Protein 9VF8 (pdb70)

Organism: Meiothermus ruber (strain ATCC 35948 / DSM 1279 / VKM B-1258 / 21) (NCBI:txid504728)

Sequence (105 aa):
AGVVITDAQLPDYPIVYCNPGFVQLTGYPSEEVLGRNCRFLQGPATNPETVARLRRAIHEGRPAHVLLLNYRKDGQPFWNDLRIAPVRDVEGRLTHFVGIQSDVS

Foldseek 3Di:
DKKWKFWLPDPPGATQDIDVVNCVVQVPDPVVRGGHHPCQFDDDQWDVVQVVVVVVCSVVQHKDWGWTWGAHPVRDIFTWGKIKHFDADDVGHTTIIMIDTDTDD

Structure (mmCIF, N/CA/C/O backbone):
data_9VF8
#
_entry.id   9VF8
#
_cell.length_a   78.5930
_cell.length_b   78.5930
_cell.length_c   73.3810
_cell.angle_alpha   90.0000
_cell.angle_beta   90.0000
_cell.angle_gamma   90.0000
#
_symmetry.space_group_name_H-M   'P 43 21 2'
#
loop_
_entity.id
_entity.type
_entity.pdbx_description
1 polymer 'histidine kinase'
2 non-polymer 'FLAVIN MONONUCLEOTIDE'
#
loop_
_atom_site.group_PDB
_atom_site.id
_atom_site.type_symbol
_atom_site.label_atom_id
_atom_site.label_alt_id
_atom_site.label_comp_id
_atom_site.label_asym_id
_atom_site.label_entity_id
_atom_site.label_seq_id
_atom_site.pdbx_PDB_ins_code
_atom_site.Cartn_x
_atom_site.Cartn_y
_atom_site.Cartn_z
_atom_site.occupancy
_atom_site.B_iso_or_equiv
_atom_site.auth_seq_id
_atom_site.auth_comp_id
_atom_site.auth_asym_id
_atom_site.auth_atom_id
_atom_site.pdbx_PDB_model_num
ATOM 1 N N . ALA A 1 2 ? 11.004 -7.363 -19.351 1.000 90.928 15 ALA A N 1
ATOM 2 C CA . ALA A 1 2 ? 11.982 -7.418 -18.239 1.000 79.837 15 ALA A CA 1
ATOM 3 C C . ALA A 1 2 ? 13.366 -7.741 -18.790 1.000 68.816 15 ALA A C 1
ATOM 4 O O . ALA A 1 2 ? 13.493 -8.288 -19.882 1.000 78.963 15 ALA A O 1
ATOM 6 N N . GLY A 1 3 ? 14.400 -7.391 -18.022 1.000 62.723 16 GLY A N 1
ATOM 7 C CA . GLY A 1 3 ? 15.764 -7.724 -18.393 1.000 63.754 16 GLY A CA 1
ATOM 8 C C . GLY A 1 3 ? 16.086 -9.160 -17.990 1.000 62.304 16 GLY A C 1
ATOM 9 O O . GLY A 1 3 ? 15.709 -9.593 -16.905 1.000 70.489 16 GLY A O 1
ATOM 10 N N . VAL A 1 4 ? 16.777 -9.892 -18.872 1.000 52.667 17 VAL A N 1
ATOM 11 C CA . VAL A 1 4 ? 17.169 -11.264 -18.591 1.000 53.006 17 VAL A CA 1
ATOM 12 C C . VAL A 1 4 ? 18.651 -11.439 -18.904 1.000 59.752 17 VAL A C 1
ATOM 13 O O . VAL A 1 4 ? 19.077 -11.223 -20.036 1.000 75.229 17 VAL A O 1
ATOM 17 N N . VAL A 1 5 ? 19.426 -11.841 -17.890 1.000 60.384 18 VAL A N 1
ATOM 18 C CA . VAL A 1 5 ? 20.856 -12.048 -18.053 1.000 64.387 18 VAL A CA 1
ATOM 19 C C . VAL A 1 5 ? 21.215 -13.452 -17.570 1.000 65.603 18 VAL A C 1
ATOM 20 O O . VAL A 1 5 ? 20.532 -14.010 -16.712 1.000 61.151 18 VAL A O 1
ATOM 24 N N . ILE A 1 6 ? 22.294 -14.007 -18.141 1.000 60.677 19 ILE A N 1
ATOM 25 C CA . ILE A 1 6 ? 22.805 -15.315 -17.761 1.000 55.666 19 ILE A CA 1
ATOM 26 C C . ILE A 1 6 ? 24.307 -15.215 -17.517 1.000 57.197 19 ILE A C 1
ATOM 27 O O . ILE A 1 6 ? 25.064 -14.996 -18.458 1.000 77.482 19 ILE A O 1
ATOM 32 N N . THR A 1 7 ? 24.734 -15.389 -16.260 1.000 53.341 20 THR A N 1
ATOM 33 C CA . THR A 1 7 ? 26.142 -15.262 -15.917 1.000 57.209 20 THR A CA 1
ATOM 34 C C . THR A 1 7 ? 26.758 -16.651 -15.757 1.000 56.102 20 THR A C 1
ATOM 35 O O . THR A 1 7 ? 26.127 -17.557 -15.220 1.000 48.263 20 THR A O 1
ATOM 39 N N . ASP A 1 8 ? 28.000 -16.797 -16.239 1.000 63.069 21 ASP A N 1
ATOM 40 C CA . ASP A 1 8 ? 28.734 -18.047 -16.136 1.000 65.611 21 ASP A CA 1
ATOM 41 C C . ASP A 1 8 ? 29.211 -18.187 -14.693 1.000 68.996 21 ASP A C 1
ATOM 42 O O . ASP A 1 8 ? 29.947 -17.338 -14.197 1.000 92.796 21 ASP A O 1
ATOM 47 N N . ALA A 1 9 ? 28.786 -19.268 -14.033 1.000 71.204 22 ALA A N 1
ATOM 48 C CA . ALA A 1 9 ? 29.037 -19.449 -12.613 1.000 78.167 22 ALA A CA 1
ATOM 49 C C . ALA A 1 9 ? 30.292 -20.280 -12.362 1.000 71.599 22 ALA A C 1
ATOM 50 O O . ALA A 1 9 ? 30.498 -20.753 -11.247 1.000 66.271 22 ALA A O 1
ATOM 52 N N . GLN A 1 10 ? 31.127 -20.458 -13.389 1.000 77.823 23 GLN A N 1
ATOM 53 C CA . GLN A 1 10 ? 32.325 -21.266 -13.231 1.000 90.809 23 GLN A CA 1
ATOM 54 C C . GLN A 1 10 ? 33.530 -20.333 -13.144 1.000 82.471 23 GLN A C 1
ATOM 55 O O . GLN A 1 10 ? 34.276 -20.366 -12.170 1.000 101.980 23 GLN A O 1
ATOM 61 N N . LEU A 1 11 ? 33.711 -19.498 -14.171 1.000 89.806 24 LEU A N 1
ATOM 62 C CA . LEU A 1 11 ? 34.763 -18.499 -14.156 1.000 91.748 24 LEU A CA 1
ATOM 63 C C . LEU A 1 11 ? 34.526 -17.619 -12.930 1.000 116.467 24 LEU A C 1
ATOM 64 O O . LEU A 1 11 ? 33.380 -17.451 -12.516 1.000 123.760 24 LEU A O 1
ATOM 69 N N . PRO A 1 12 ? 35.571 -17.034 -12.300 1.000 119.790 25 PRO A N 1
ATOM 70 C CA . PRO A 1 12 ? 35.359 -16.152 -11.160 1.000 92.145 25 PRO A CA 1
ATOM 71 C C . PRO A 1 12 ? 34.719 -14.827 -11.561 1.000 94.512 25 PRO A C 1
ATOM 72 O O . PRO A 1 12 ? 34.789 -14.432 -12.722 1.000 149.297 25 PRO A O 1
ATOM 76 N N . ASP A 1 13 ? 34.094 -14.149 -10.595 1.000 76.562 26 ASP A N 1
ATOM 77 C CA . ASP A 1 13 ? 33.519 -12.834 -10.833 1.000 96.001 26 ASP A CA 1
ATOM 78 C C . ASP A 1 13 ? 32.110 -12.958 -11.416 1.000 102.856 26 ASP A C 1
ATOM 79 O O . ASP A 1 13 ? 31.313 -12.029 -11.305 1.000 142.520 26 ASP A O 1
ATOM 84 N N . TYR A 1 14 ? 31.808 -14.103 -12.037 1.000 72.486 27 TYR A N 1
ATOM 85 C CA . TYR A 1 14 ? 30.483 -14.351 -12.582 1.000 71.838 27 TYR A CA 1
ATOM 86 C C . TYR A 1 14 ? 30.188 -13.348 -13.692 1.000 70.185 27 TYR A C 1
ATOM 87 O O . TYR A 1 14 ? 29.372 -12.440 -13.525 1.000 67.174 27 TYR A O 1
ATOM 96 N N . PRO A 1 15 ? 30.845 -13.491 -14.864 1.000 56.782 28 PRO A N 1
ATOM 97 C CA . PRO A 1 15 ? 30.603 -12.606 -15.995 1.000 57.484 28 PRO A CA 1
ATOM 98 C C . PRO A 1 15 ? 29.262 -12.849 -16.678 1.000 60.613 28 PRO A C 1
ATOM 99 O O . PRO A 1 15 ? 28.712 -13.944 -16.604 1.000 76.939 28 PRO A O 1
ATOM 103 N N . ILE A 1 16 ? 28.743 -11.812 -17.340 1.000 55.847 29 ILE A N 1
ATOM 104 C CA . ILE A 1 16 ? 27.542 -11.950 -18.147 1.000 61.265 29 ILE A CA 1
ATOM 105 C C . ILE A 1 16 ? 27.952 -12.590 -19.473 1.000 66.652 29 ILE A C 1
ATOM 106 O O . ILE A 1 16 ? 28.928 -12.174 -20.096 1.000 76.114 29 ILE A O 1
ATOM 111 N N . VAL A 1 17 ? 27.206 -13.618 -19.891 1.000 59.369 30 VAL A N 1
ATOM 112 C CA . VAL A 1 17 ? 27.468 -14.285 -21.154 1.000 60.079 30 VAL A CA 1
ATOM 113 C C . VAL A 1 17 ? 26.244 -14.142 -22.060 1.000 77.058 30 VAL A C 1
ATOM 114 O O . VAL A 1 17 ? 26.238 -14.668 -23.169 1.000 107.062 30 VAL A O 1
ATOM 118 N N . TYR A 1 18 ? 25.211 -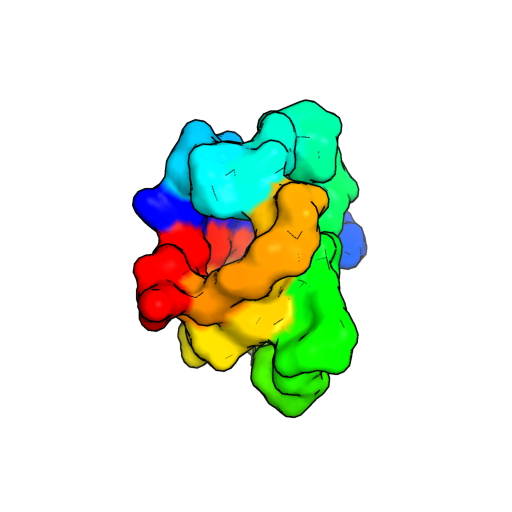13.426 -21.586 1.000 82.363 31 TYR A N 1
ATOM 119 C CA . TYR A 1 18 ? 24.015 -13.183 -22.383 1.000 77.514 31 TYR A CA 1
ATOM 120 C C . TYR A 1 18 ? 23.100 -12.153 -21.721 1.000 86.976 31 TYR A C 1
ATOM 121 O O . TYR A 1 18 ? 22.915 -12.163 -20.505 1.000 99.782 31 TYR A O 1
ATOM 130 N N . CYS A 1 19 ? 22.525 -11.270 -22.549 1.000 80.276 32 CYS A N 1
ATOM 131 C CA . CYS A 1 19 ? 21.528 -10.307 -22.103 1.000 78.579 32 CYS A CA 1
ATOM 132 C C . CYS A 1 19 ? 20.545 -10.056 -23.246 1.000 74.680 32 CYS A C 1
ATOM 133 O O . CYS A 1 19 ? 20.956 -9.800 -24.376 1.000 76.241 32 CYS A O 1
ATOM 136 N N . ASN A 1 20 ? 19.244 -10.130 -22.945 1.000 62.839 33 ASN A N 1
ATOM 137 C CA . ASN A 1 20 ? 18.222 -9.963 -23.965 1.000 62.864 33 ASN A CA 1
ATOM 138 C C . ASN A 1 20 ? 18.078 -8.483 -24.307 1.000 65.123 33 ASN A C 1
ATOM 139 O O . ASN A 1 20 ? 18.685 -7.631 -23.666 1.000 100.258 33 ASN A O 1
ATOM 144 N N . PRO A 1 21 ? 17.275 -8.138 -25.337 1.000 67.742 34 PRO A N 1
ATOM 145 C CA . PRO A 1 21 ? 17.005 -6.747 -25.683 1.000 74.266 34 PRO A CA 1
ATOM 146 C C . PRO A 1 21 ? 16.301 -5.956 -24.584 1.000 95.735 34 PRO A C 1
ATOM 147 O O . PRO A 1 21 ? 16.459 -4.740 -24.500 1.000 94.894 34 PRO A O 1
ATOM 151 N N . GLY A 1 22 ? 15.519 -6.655 -23.752 1.000 109.291 35 GLY A N 1
ATOM 152 C CA . GLY A 1 22 ? 14.806 -6.025 -22.652 1.000 101.224 35 GLY A CA 1
ATOM 153 C C . GLY A 1 22 ? 15.767 -5.388 -21.648 1.000 81.821 35 GLY A C 1
ATOM 154 O O . GLY A 1 22 ? 15.470 -4.338 -21.081 1.000 66.461 35 GLY A O 1
ATOM 155 N N . PHE A 1 23 ? 16.919 -6.039 -21.444 1.000 62.606 36 PHE A N 1
ATOM 156 C CA . PHE A 1 23 ? 17.929 -5.582 -20.502 1.000 60.515 36 PHE A CA 1
ATOM 157 C C . PHE A 1 23 ? 18.692 -4.392 -21.078 1.000 65.169 36 PHE A C 1
ATOM 158 O O . PHE A 1 23 ? 19.277 -3.610 -20.331 1.000 74.127 36 PHE A O 1
ATOM 166 N N . VAL A 1 24 ? 18.691 -4.267 -22.410 1.000 71.488 37 VAL A N 1
ATOM 167 C CA . VAL A 1 24 ? 19.398 -3.186 -23.078 1.000 71.750 37 VAL A CA 1
ATOM 168 C C . VAL A 1 24 ? 18.519 -1.937 -23.062 1.000 77.753 37 VAL A C 1
ATOM 169 O O . VAL A 1 24 ? 19.024 -0.818 -23.036 1.000 75.393 37 VAL A O 1
ATOM 173 N N . GLN A 1 25 ? 17.199 -2.143 -23.078 1.000 94.797 38 GLN A N 1
ATOM 174 C CA . GLN A 1 25 ? 16.249 -1.045 -23.031 1.000 99.469 38 GLN A CA 1
ATOM 175 C C . GLN A 1 25 ? 16.149 -0.524 -21.601 1.000 93.025 38 GLN A C 1
ATOM 176 O O . GLN A 1 25 ? 16.042 0.679 -21.378 1.000 90.465 38 GLN A O 1
ATOM 182 N N . LEU A 1 26 ? 16.183 -1.451 -20.639 1.000 86.803 39 LEU A N 1
ATOM 183 C CA . LEU A 1 26 ? 16.082 -1.109 -19.231 1.000 79.567 39 LEU A CA 1
ATOM 184 C C . LEU A 1 26 ? 17.261 -0.227 -18.825 1.000 82.036 39 LEU A C 1
ATOM 185 O O . LEU A 1 26 ? 17.087 0.956 -18.540 1.000 90.080 39 LEU A O 1
ATOM 190 N N . THR A 1 27 ? 18.461 -0.817 -18.821 1.000 73.073 40 THR A N 1
ATOM 191 C CA . THR A 1 27 ? 19.649 -0.167 -18.288 1.000 68.940 40 THR A CA 1
ATOM 192 C C . THR A 1 27 ? 20.134 0.934 -19.225 1.000 66.119 40 THR A C 1
ATOM 193 O O . THR A 1 27 ? 20.587 1.977 -18.764 1.000 70.647 40 THR A O 1
ATOM 197 N N . GLY A 1 28 ? 20.047 0.698 -20.537 1.000 77.256 41 GLY A N 1
ATOM 198 C CA . GLY A 1 28 ? 20.474 1.690 -21.511 1.000 90.657 41 GLY A CA 1
ATOM 199 C C . GLY A 1 28 ? 21.875 1.396 -22.043 1.000 88.893 41 GLY A C 1
ATOM 200 O O . GLY A 1 28 ? 22.431 2.193 -22.796 1.000 70.766 41 GLY A O 1
ATOM 201 N N . TYR A 1 29 ? 22.428 0.247 -21.633 1.000 95.217 42 TYR A N 1
ATOM 202 C CA . TYR A 1 29 ? 23.731 -0.209 -22.091 1.000 87.847 42 TYR A CA 1
ATOM 203 C C . TYR A 1 29 ? 23.542 -1.170 -23.262 1.000 78.944 42 TYR A C 1
ATOM 204 O O . TYR A 1 29 ? 22.686 -2.050 -23.222 1.000 77.548 42 TYR A O 1
ATOM 213 N N . PRO A 1 30 ? 24.333 -1.030 -24.348 1.000 68.233 43 PRO A N 1
ATOM 214 C CA . PRO A 1 30 ? 24.294 -1.983 -25.450 1.000 72.835 43 PRO A CA 1
ATOM 215 C C . PRO A 1 30 ? 24.928 -3.321 -25.075 1.000 85.854 43 PRO A C 1
ATOM 216 O O . PRO A 1 30 ? 25.732 -3.391 -24.150 1.000 123.654 43 PRO A O 1
ATOM 220 N N . SER A 1 31 ? 24.557 -4.378 -25.805 1.000 90.673 44 SER A N 1
ATOM 221 C CA . SER A 1 31 ? 24.978 -5.738 -25.504 1.000 101.196 44 SER A CA 1
ATOM 222 C C . SER A 1 31 ? 26.498 -5.887 -25.517 1.000 103.566 44 SER A C 1
ATOM 223 O O . SER A 1 31 ? 27.037 -6.809 -24.908 1.000 122.353 44 SER A O 1
ATOM 226 N N . GLU A 1 32 ? 27.176 -4.978 -26.222 1.000 82.729 45 GLU A N 1
ATOM 227 C CA . GLU A 1 32 ? 28.616 -5.046 -26.405 1.000 81.775 45 GLU A CA 1
ATOM 228 C C . GLU A 1 32 ? 29.362 -4.443 -25.216 1.000 71.014 45 GLU A C 1
ATOM 229 O O . GLU A 1 32 ? 30.565 -4.646 -25.074 1.000 71.020 45 GLU A O 1
ATOM 235 N N . GLU A 1 33 ? 28.644 -3.697 -24.370 1.000 67.834 46 GLU A N 1
ATOM 236 C CA . GLU A 1 33 ? 29.236 -3.084 -23.191 1.000 71.424 46 GLU A CA 1
ATOM 237 C C . GLU A 1 33 ? 28.775 -3.801 -21.926 1.000 71.563 46 GLU A C 1
ATOM 238 O O . GLU A 1 33 ? 29.000 -3.311 -20.820 1.000 92.303 46 GLU A O 1
ATOM 244 N N . VAL A 1 34 ? 28.129 -4.958 -22.096 1.000 59.619 47 VAL A N 1
ATOM 245 C CA . VAL A 1 34 ? 27.617 -5.712 -20.966 1.000 60.916 47 VAL A CA 1
ATOM 246 C C . VAL A 1 34 ? 28.367 -7.040 -20.887 1.000 62.818 47 VAL A C 1
ATOM 247 O O . VAL A 1 34 ? 28.914 -7.378 -19.839 1.000 70.497 47 VAL A O 1
ATOM 251 N N . LEU A 1 35 ? 28.398 -7.769 -22.011 1.000 58.946 48 LEU A N 1
ATOM 252 C CA . LEU A 1 35 ? 29.008 -9.090 -22.090 1.000 52.022 48 LEU A CA 1
ATOM 253 C C . LEU A 1 35 ? 30.437 -9.075 -21.549 1.000 57.083 48 LEU A C 1
ATOM 254 O O . LEU A 1 35 ? 31.267 -8.284 -21.990 1.000 58.287 48 LEU A O 1
ATOM 259 N N . GLY A 1 36 ? 30.706 -9.968 -20.589 1.000 64.146 49 GLY A N 1
ATOM 260 C CA . GLY A 1 36 ? 32.030 -10.112 -20.006 1.000 65.974 49 GLY A CA 1
ATOM 261 C C . GLY A 1 36 ? 32.189 -9.359 -18.684 1.000 74.507 49 GLY A C 1
ATOM 262 O O . GLY A 1 36 ? 33.203 -9.522 -18.010 1.000 112.620 49 GLY A O 1
ATOM 263 N N . ARG A 1 37 ? 31.196 -8.540 -18.310 1.000 64.368 50 ARG A N 1
ATOM 264 C CA . ARG A 1 37 ? 31.270 -7.744 -17.092 1.000 66.718 50 ARG A CA 1
ATOM 265 C C . ARG A 1 37 ? 30.320 -8.296 -16.033 1.000 67.342 50 ARG A C 1
ATOM 266 O O . ARG A 1 37 ? 29.41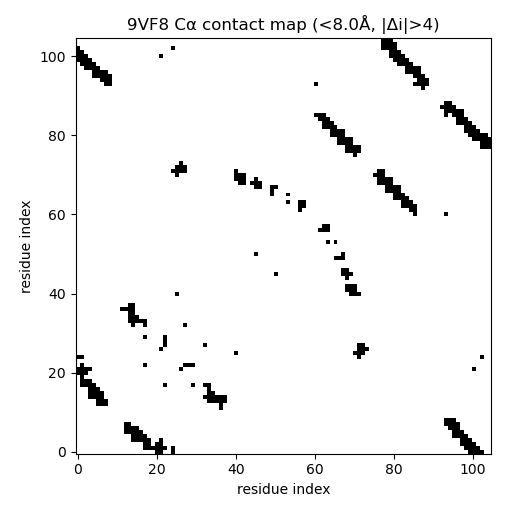9 -9.064 -16.358 1.000 127.828 50 ARG A O 1
ATOM 274 N N . ASN A 1 38 ? 30.517 -7.907 -14.765 1.000 50.746 51 ASN A N 1
ATOM 275 C CA . ASN A 1 38 ? 29.623 -8.364 -13.710 1.000 63.345 51 ASN A CA 1
ATOM 276 C C . ASN A 1 38 ? 28.510 -7.338 -13.511 1.000 67.156 51 ASN A C 1
ATOM 277 O O . ASN A 1 38 ? 28.754 -6.138 -13.581 1.000 99.140 51 ASN A O 1
ATOM 282 N N . CYS A 1 39 ? 27.293 -7.832 -13.250 1.000 73.668 52 CYS A N 1
ATOM 283 C CA . CYS A 1 39 ? 26.105 -6.995 -13.166 1.000 84.037 52 CYS A CA 1
ATOM 284 C C . CYS A 1 39 ? 26.130 -6.069 -11.953 1.000 82.704 52 CYS A C 1
ATOM 285 O O . CYS A 1 39 ? 25.079 -5.578 -11.544 1.000 113.063 52 CYS A O 1
ATOM 288 N N . ARG A 1 40 ? 27.315 -5.832 -11.379 1.000 63.133 53 ARG A N 1
ATOM 289 C CA . ARG A 1 40 ? 27.422 -4.939 -10.238 1.000 58.600 53 ARG A CA 1
ATOM 290 C C . ARG A 1 40 ? 27.739 -3.531 -10.729 1.000 62.537 53 ARG A C 1
ATOM 291 O O . ARG A 1 40 ? 27.909 -2.622 -9.922 1.000 85.676 53 ARG A O 1
ATOM 299 N N . PHE A 1 41 ? 27.820 -3.357 -12.054 1.000 64.740 54 PHE A N 1
ATOM 300 C CA . PHE A 1 41 ? 28.147 -2.059 -12.623 1.000 66.933 54 PHE A CA 1
ATOM 301 C C . PHE A 1 41 ? 26.897 -1.180 -12.592 1.000 65.419 54 PHE A C 1
ATOM 302 O O . PHE A 1 41 ? 26.965 0.017 -12.856 1.000 91.315 54 PHE A O 1
ATOM 310 N N . LEU A 1 42 ? 25.753 -1.781 -12.260 1.000 70.119 55 LEU A N 1
ATOM 311 C CA . LEU A 1 42 ? 24.493 -1.058 -12.224 1.000 79.797 55 LEU A CA 1
ATOM 312 C C . LEU A 1 42 ? 24.302 -0.391 -10.862 1.000 84.783 55 LEU A C 1
ATOM 313 O O . LEU A 1 42 ? 23.328 0.328 -10.660 1.000 103.064 55 LEU A O 1
ATOM 318 N N . GLN A 1 43 ? 25.236 -0.631 -9.932 1.000 80.013 56 GLN A N 1
ATOM 319 C CA . GLN A 1 43 ? 25.144 -0.092 -8.581 1.000 78.020 56 GLN A CA 1
ATOM 320 C C . GLN A 1 43 ? 25.746 1.310 -8.555 1.000 69.660 56 GLN A C 1
ATOM 321 O O . G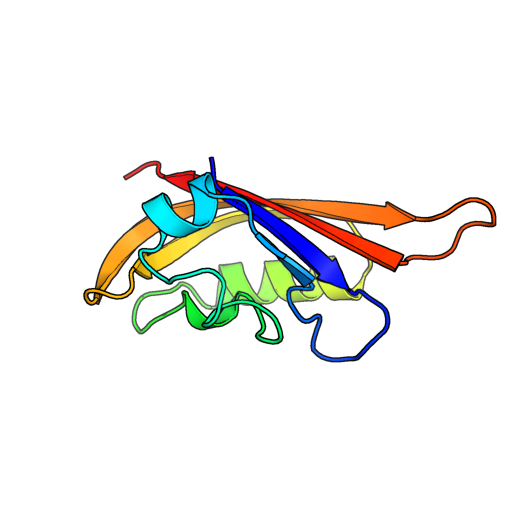LN A 1 43 ? 26.437 1.697 -9.493 1.000 64.632 56 GLN A O 1
ATOM 327 N N . GLY A 1 44 ? 25.482 2.068 -7.479 1.000 72.679 57 GLY A N 1
ATOM 328 C CA . GLY A 1 44 ? 25.945 3.446 -7.391 1.000 82.015 57 GLY A CA 1
ATOM 329 C C . GLY A 1 44 ? 26.093 3.950 -5.954 1.000 91.433 57 GLY A C 1
ATOM 330 O O . GLY A 1 44 ? 26.223 3.163 -5.020 1.000 127.757 57 GLY A O 1
ATOM 331 N N . PRO A 1 45 ? 26.087 5.291 -5.750 1.000 74.190 58 PRO A N 1
ATOM 332 C CA . PRO A 1 45 ? 26.280 5.903 -4.438 1.000 64.260 58 PRO A CA 1
ATOM 333 C C . PRO A 1 45 ? 25.173 5.701 -3.405 1.000 66.149 58 PRO A C 1
ATOM 334 O O . PRO A 1 45 ? 25.429 5.834 -2.212 1.000 84.653 58 PRO A O 1
ATOM 338 N N . ALA A 1 46 ? 23.948 5.395 -3.845 1.000 63.404 59 ALA A N 1
ATOM 339 C CA . ALA A 1 46 ? 22.838 5.260 -2.912 1.000 61.420 59 ALA A CA 1
ATOM 340 C C . ALA A 1 46 ? 22.329 3.819 -2.860 1.000 68.784 59 ALA A C 1
ATOM 341 O O . ALA A 1 46 ? 21.275 3.558 -2.279 1.000 67.746 59 ALA A O 1
ATOM 343 N N . THR A 1 47 ? 23.083 2.893 -3.469 1.000 69.422 60 THR A N 1
ATOM 344 C CA . THR A 1 47 ? 22.742 1.478 -3.448 1.000 67.903 60 THR A CA 1
ATOM 345 C C . THR A 1 47 ? 22.978 0.954 -2.034 1.000 76.730 60 THR A C 1
ATOM 346 O O . THR A 1 47 ? 24.070 1.108 -1.495 1.000 74.239 60 THR A O 1
ATOM 350 N N . ASN A 1 48 ? 21.958 0.329 -1.441 1.000 84.090 61 ASN A N 1
ATOM 351 C CA . ASN A 1 48 ? 22.065 -0.153 -0.073 1.000 82.637 61 ASN A CA 1
ATOM 352 C C . ASN A 1 48 ? 23.050 -1.321 -0.010 1.000 78.087 61 ASN A C 1
ATOM 353 O O . ASN A 1 48 ? 22.809 -2.368 -0.602 1.000 88.943 61 ASN A O 1
ATOM 358 N N . PRO A 1 49 ? 24.186 -1.172 0.715 1.000 85.859 62 PRO A N 1
ATOM 359 C CA . PRO A 1 49 ? 25.208 -2.212 0.812 1.000 83.585 62 PRO A CA 1
ATOM 360 C C . PRO A 1 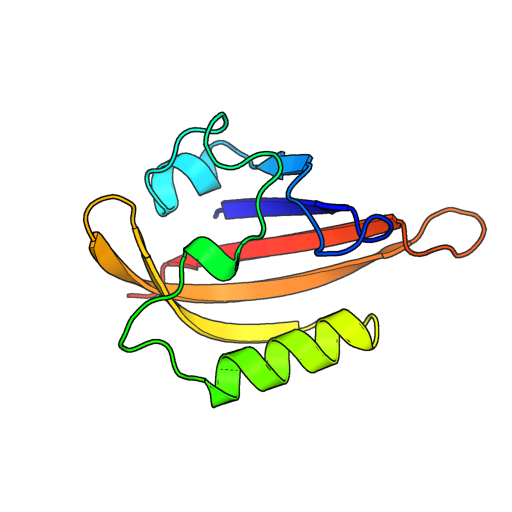49 ? 24.795 -3.484 1.548 1.000 86.700 62 PRO A C 1
ATOM 361 O O . PRO A 1 49 ? 25.420 -4.527 1.374 1.000 114.316 62 PRO A O 1
ATOM 365 N N . GLU A 1 50 ? 23.752 -3.392 2.379 1.000 88.966 63 GLU A N 1
ATOM 366 C CA . GLU A 1 50 ? 23.270 -4.540 3.129 1.000 95.970 63 GLU A CA 1
ATOM 367 C C . GLU A 1 50 ? 22.475 -5.462 2.207 1.000 81.968 63 GLU A C 1
ATOM 368 O O . GLU A 1 50 ? 22.453 -6.673 2.412 1.000 82.632 63 GLU A O 1
ATOM 374 N N . THR A 1 51 ? 21.821 -4.869 1.201 1.000 73.644 64 THR A N 1
ATOM 375 C CA . THR A 1 51 ? 21.053 -5.614 0.216 1.000 72.125 64 THR A CA 1
ATOM 376 C C . THR A 1 51 ? 22.013 -6.319 -0.737 1.000 81.763 64 THR A C 1
ATOM 377 O O . THR A 1 51 ? 21.716 -7.404 -1.231 1.000 106.821 64 THR A O 1
ATOM 381 N N . VAL A 1 52 ? 23.160 -5.676 -0.992 1.000 77.863 65 VAL A N 1
ATOM 382 C CA . V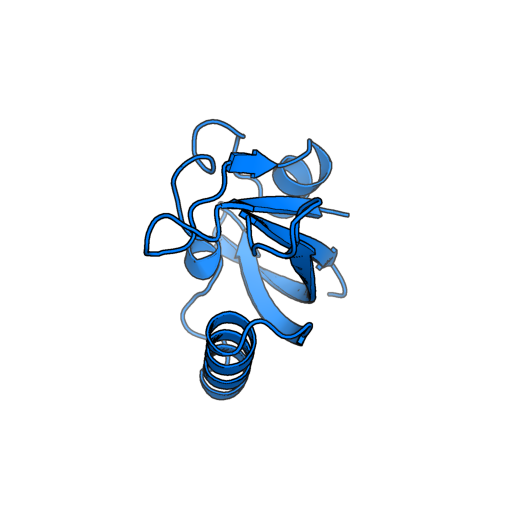AL A 1 52 ? 24.156 -6.196 -1.914 1.000 71.357 65 VAL A CA 1
ATOM 383 C C . VAL A 1 52 ? 24.914 -7.332 -1.235 1.000 84.696 65 VAL A C 1
ATOM 384 O O . VAL A 1 52 ? 25.249 -8.324 -1.876 1.000 160.745 65 VAL A O 1
ATOM 388 N N . ALA A 1 53 ? 25.178 -7.178 0.065 1.000 80.692 66 ALA A N 1
ATOM 389 C CA . ALA A 1 53 ? 25.902 -8.190 0.815 1.000 93.443 66 ALA A CA 1
ATOM 390 C C . ALA A 1 53 ? 25.073 -9.471 0.903 1.000 97.345 66 ALA A C 1
ATOM 391 O O . ALA A 1 53 ? 25.616 -10.571 0.820 1.000 102.009 66 ALA A O 1
ATOM 393 N N . ARG A 1 54 ? 23.755 -9.317 1.072 1.000 89.756 67 ARG A N 1
ATOM 394 C CA . ARG A 1 54 ? 22.862 -10.460 1.182 1.000 88.357 67 ARG A CA 1
ATOM 395 C C . ARG A 1 54 ? 22.804 -11.173 -0.167 1.000 76.747 67 ARG A C 1
ATOM 396 O O . ARG A 1 54 ? 22.628 -12.387 -0.228 1.000 75.965 67 ARG A O 1
ATOM 404 N N . LEU A 1 55 ? 22.960 -10.397 -1.244 1.000 82.901 68 LEU A N 1
ATOM 405 C CA . LEU A 1 55 ? 22.867 -10.920 -2.596 1.000 82.678 68 LEU A CA 1
ATOM 406 C C . LEU A 1 55 ? 24.140 -11.694 -2.942 1.000 83.161 68 LEU A C 1
ATOM 407 O O . LEU A 1 55 ? 24.081 -12.676 -3.676 1.000 134.850 68 LEU A O 1
ATOM 412 N N . ARG A 1 56 ? 25.285 -11.250 -2.405 1.000 82.142 69 ARG A N 1
ATOM 413 C CA . ARG A 1 56 ? 26.574 -11.872 -2.688 1.000 95.565 69 ARG A CA 1
ATOM 414 C C . ARG A 1 56 ? 26.778 -13.139 -1.863 1.000 100.452 69 ARG A C 1
ATOM 415 O O . ARG A 1 56 ? 27.598 -13.987 -2.212 1.000 106.833 69 ARG A O 1
ATOM 423 N N . ARG A 1 57 ? 26.036 -13.255 -0.762 1.000 99.156 70 ARG A N 1
ATOM 424 C CA . ARG A 1 57 ? 26.103 -14.448 0.060 1.000 87.073 70 ARG A CA 1
ATOM 425 C C . ARG A 1 57 ? 25.320 -15.565 -0.624 1.000 67.518 70 ARG A C 1
ATOM 426 O O . ARG A 1 57 ? 25.767 -16.705 -0.669 1.000 63.431 70 ARG A O 1
ATOM 434 N N . ALA A 1 58 ? 24.145 -15.222 -1.161 1.000 64.411 71 ALA A N 1
ATOM 435 C CA . ALA A 1 58 ? 23.300 -16.187 -1.843 1.000 72.478 71 ALA A CA 1
ATOM 436 C C . ALA A 1 58 ? 24.005 -16.728 -3.088 1.000 93.503 71 ALA A C 1
ATOM 437 O O . ALA A 1 58 ? 23.973 -17.930 -3.339 1.000 121.628 71 ALA A O 1
ATOM 439 N N . ILE A 1 59 ? 24.638 -15.837 -3.864 1.000 113.756 72 ILE A N 1
ATOM 440 C CA . ILE A 1 59 ? 25.332 -16.219 -5.087 1.000 100.746 72 ILE A CA 1
ATOM 441 C C . ILE A 1 59 ? 26.516 -17.122 -4.748 1.000 93.412 72 ILE A C 1
ATOM 442 O O . ILE A 1 59 ? 26.870 -18.007 -5.524 1.000 82.011 72 ILE A O 1
ATOM 447 N N . HIS A 1 60 ? 27.125 -16.884 -3.583 1.000 94.224 73 HIS A N 1
ATOM 448 C CA . HIS A 1 60 ? 28.292 -17.638 -3.157 1.000 111.506 73 HIS A CA 1
ATOM 449 C C . HIS A 1 60 ? 27.883 -18.981 -2.552 1.000 96.919 73 HIS A C 1
ATOM 450 O O . HIS A 1 60 ? 28.707 -19.885 -2.431 1.000 73.704 73 HIS A O 1
ATOM 457 N N . GLU A 1 61 ? 26.612 -19.111 -2.163 1.000 105.501 74 GLU A N 1
ATOM 458 C CA . GLU A 1 61 ? 26.124 -20.350 -1.579 1.000 105.773 74 GLU A CA 1
ATOM 459 C C . GLU A 1 61 ? 25.348 -21.140 -2.629 1.000 101.850 74 GLU A C 1
ATOM 460 O O . GLU A 1 61 ? 24.870 -22.237 -2.352 1.000 81.688 74 GLU A O 1
ATOM 466 N N . GLY A 1 62 ? 25.226 -20.569 -3.831 1.000 109.017 75 GLY A N 1
ATOM 467 C CA . GLY A 1 62 ? 24.518 -21.217 -4.923 1.000 99.462 75 GLY A CA 1
ATOM 468 C C . GLY A 1 62 ? 23.046 -21.445 -4.590 1.000 80.490 75 GLY A C 1
ATOM 469 O O . GLY A 1 62 ? 22.535 -22.552 -4.745 1.000 55.803 75 GLY A O 1
ATOM 470 N N . ARG A 1 63 ? 22.375 -20.382 -4.134 1.000 85.100 76 ARG A N 1
ATOM 471 C CA . ARG A 1 63 ? 20.962 -20.441 -3.805 1.000 87.968 76 ARG A CA 1
ATOM 472 C C . ARG A 1 63 ? 20.232 -19.298 -4.500 1.000 88.773 76 ARG A C 1
ATOM 473 O O . ARG A 1 63 ? 20.827 -18.264 -4.797 1.000 105.441 76 ARG A O 1
ATOM 481 N N . PRO A 1 64 ? 18.919 -19.452 -4.780 1.000 81.089 77 PRO A N 1
ATOM 482 C CA . PRO A 1 64 ? 18.148 -18.381 -5.396 1.000 87.609 77 PRO A CA 1
ATOM 483 C C . PRO A 1 64 ? 18.055 -17.161 -4.487 1.000 91.079 77 PRO A C 1
ATOM 484 O O . PRO A 1 64 ? 18.313 -17.262 -3.289 1.000 87.557 77 PRO A O 1
ATOM 488 N N . ALA A 1 65 ? 17.694 -16.013 -5.072 1.000 95.569 78 ALA A N 1
ATOM 489 C CA . ALA A 1 65 ? 17.592 -14.769 -4.327 1.000 85.661 78 ALA A CA 1
ATOM 490 C C . ALA A 1 65 ? 16.492 -13.893 -4.920 1.000 82.729 78 ALA A C 1
ATOM 491 O O . ALA A 1 65 ? 16.090 -14.081 -6.067 1.000 97.397 78 ALA A O 1
ATOM 493 N N . HIS A 1 66 ? 16.010 -12.939 -4.115 1.000 73.096 79 HIS A N 1
ATOM 494 C CA . HIS A 1 66 ? 15.012 -11.977 -4.556 1.000 81.036 79 HIS A CA 1
ATOM 495 C C . HIS A 1 66 ? 15.150 -10.719 -3.705 1.000 79.362 79 HIS A C 1
ATOM 496 O O . HIS A 1 66 ? 14.771 -10.714 -2.537 1.000 91.410 79 HIS A O 1
ATOM 503 N N . VAL A 1 67 ? 15.698 -9.657 -4.307 1.000 74.304 80 VAL A N 1
ATOM 504 C CA . VAL A 1 67 ? 15.982 -8.428 -3.586 1.000 71.868 80 VAL A CA 1
ATOM 505 C C . VAL A 1 67 ? 15.383 -7.246 -4.339 1.000 73.185 80 VAL A C 1
ATOM 506 O O . VAL A 1 67 ? 14.894 -7.391 -5.458 1.000 70.661 80 VAL A O 1
ATOM 510 N N . LEU A 1 68 ? 15.435 -6.078 -3.689 1.000 71.703 81 LEU A N 1
ATOM 511 C CA . LEU A 1 68 ? 15.019 -4.819 -4.280 1.000 71.181 81 LEU A CA 1
ATOM 512 C C . LEU A 1 68 ? 16.083 -3.768 -3.959 1.000 79.142 81 LEU A C 1
ATOM 513 O O . LEU A 1 68 ? 16.066 -3.177 -2.881 1.000 104.698 81 LEU A O 1
ATOM 518 N N . LEU A 1 69 ? 17.012 -3.546 -4.900 1.000 68.395 82 LEU A N 1
ATOM 519 C CA . LEU A 1 69 ? 18.098 -2.598 -4.698 1.000 70.330 82 LEU A CA 1
ATOM 520 C C . LEU A 1 69 ? 18.015 -1.508 -5.764 1.000 80.640 82 LEU A C 1
ATOM 521 O O . LEU A 1 69 ? 17.420 -1.710 -6.818 1.000 79.362 82 LEU A O 1
ATOM 526 N N . LEU A 1 70 ? 18.629 -0.357 -5.464 1.000 84.282 83 LEU A N 1
ATOM 527 C CA . LEU A 1 70 ? 18.650 0.784 -6.364 1.000 61.542 83 LEU A CA 1
ATOM 528 C C . LEU A 1 70 ? 19.802 0.631 -7.353 1.000 53.183 83 LEU A C 1
ATOM 529 O O . LEU A 1 70 ? 20.940 0.420 -6.943 1.000 50.980 83 LEU A O 1
ATOM 534 N N . ASN A 1 71 ? 19.500 0.735 -8.654 1.000 54.081 84 ASN A N 1
ATOM 535 C CA . ASN A 1 71 ? 20.513 0.672 -9.700 1.000 58.788 84 ASN A CA 1
ATOM 536 C C . ASN A 1 71 ? 20.547 2.009 -10.444 1.000 62.948 84 ASN A C 1
ATOM 537 O O . ASN A 1 71 ? 19.815 2.931 -10.092 1.000 71.512 84 ASN A O 1
ATOM 542 N N . TYR A 1 72 ? 21.406 2.103 -11.470 1.000 56.264 85 TYR A N 1
ATOM 543 C CA . TYR A 1 72 ? 21.594 3.332 -12.226 1.000 50.629 85 TYR A CA 1
ATOM 544 C C . TYR A 1 72 ? 21.790 3.023 -13.708 1.000 60.910 85 TYR A C 1
ATOM 545 O O . TYR A 1 72 ? 22.701 2.279 -14.070 1.000 62.115 85 TYR A O 1
ATOM 554 N N . ARG A 1 73 ? 20.935 3.610 -14.558 1.000 72.058 86 ARG A N 1
ATOM 555 C CA . ARG A 1 73 ? 21.034 3.434 -15.999 1.000 80.296 86 ARG A CA 1
ATOM 556 C C . ARG A 1 73 ? 22.371 3.999 -16.469 1.000 79.821 86 ARG A C 1
ATOM 557 O O . ARG A 1 73 ? 23.189 4.427 -15.659 1.000 81.032 86 ARG A O 1
ATOM 565 N N . LYS A 1 74 ? 22.585 3.999 -17.789 1.000 90.002 87 LYS A N 1
ATOM 566 C CA . LYS A 1 74 ? 23.819 4.517 -18.352 1.000 86.436 87 LYS A CA 1
ATOM 567 C C . LYS A 1 74 ? 23.821 6.037 -18.219 1.000 71.972 87 LYS A C 1
ATOM 568 O O . LYS A 1 74 ? 24.857 6.642 -17.955 1.000 52.970 87 LYS A O 1
ATOM 574 N N . ASP A 1 75 ? 22.639 6.638 -18.395 1.000 80.194 88 ASP A N 1
ATOM 575 C CA . ASP A 1 75 ? 22.479 8.084 -18.363 1.000 79.948 88 ASP A CA 1
ATOM 576 C C . ASP A 1 75 ? 22.658 8.627 -16.943 1.000 79.093 88 ASP A C 1
ATOM 577 O O . ASP A 1 75 ? 22.720 9.838 -16.758 1.000 59.419 88 ASP A O 1
ATOM 582 N N . GLY A 1 76 ? 22.738 7.739 -15.945 1.000 96.172 89 GLY A N 1
ATOM 583 C CA . GLY A 1 76 ? 22.971 8.154 -14.568 1.000 82.888 89 GLY A CA 1
ATOM 584 C C . GLY A 1 76 ? 21.674 8.337 -13.780 1.000 83.232 89 GLY A C 1
ATOM 585 O O . GLY A 1 76 ? 21.701 8.786 -12.638 1.000 81.481 89 GLY A O 1
ATOM 586 N N . GLN A 1 77 ? 20.543 7.986 -14.400 1.000 85.529 90 GLN A N 1
ATOM 587 C CA . GLN A 1 77 ? 19.241 8.065 -13.759 1.000 88.126 90 GLN A CA 1
ATOM 588 C C . GLN A 1 77 ? 19.013 6.810 -12.921 1.000 77.962 90 GLN A C 1
ATOM 589 O O . GLN A 1 77 ? 19.223 5.698 -13.401 1.000 107.051 90 GLN A O 1
ATOM 595 N N . PRO A 1 78 ? 18.581 6.944 -11.647 1.000 66.125 91 PRO A N 1
ATOM 596 C CA . PRO A 1 78 ? 18.327 5.795 -10.786 1.000 83.076 91 PRO A CA 1
ATOM 597 C C . PRO A 1 78 ? 16.973 5.128 -11.017 1.000 85.431 91 PR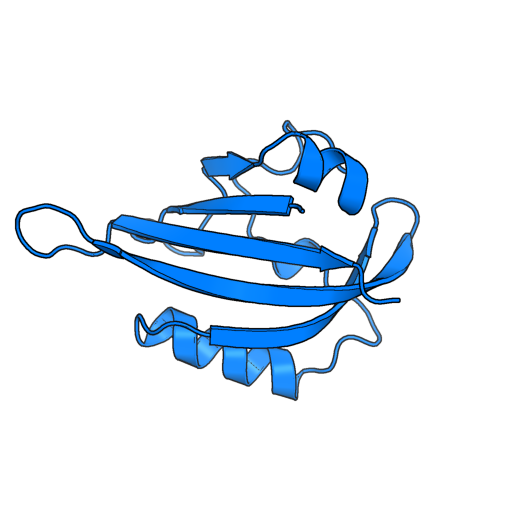O A C 1
ATOM 598 O O . PRO A 1 78 ? 16.048 5.758 -11.529 1.000 97.127 91 PRO A O 1
ATOM 602 N N . PHE A 1 79 ? 16.870 3.847 -10.629 1.000 75.238 92 PHE A N 1
ATOM 603 C CA . PHE A 1 79 ? 15.629 3.097 -10.755 1.000 60.357 92 PHE A CA 1
ATOM 604 C C . PHE A 1 79 ? 15.605 1.952 -9.743 1.000 59.551 92 PHE A C 1
ATOM 605 O O . PHE A 1 79 ? 16.636 1.344 -9.465 1.000 81.232 92 PHE A O 1
ATOM 613 N N . TRP A 1 80 ? 14.421 1.676 -9.180 1.000 60.891 93 TRP A N 1
ATOM 614 C CA . TRP A 1 80 ? 14.205 0.478 -8.381 1.000 76.009 93 TRP A CA 1
ATOM 615 C C . TRP A 1 80 ? 14.351 -0.757 -9.270 1.000 74.840 93 TRP A C 1
ATOM 616 O O . TRP A 1 80 ? 13.666 -0.872 -10.284 1.000 90.024 93 TRP A O 1
ATOM 627 N N . ASN A 1 81 ? 15.237 -1.681 -8.884 1.000 62.348 94 ASN A N 1
ATOM 628 C CA . ASN A 1 81 ? 15.431 -2.914 -9.629 1.000 56.898 94 ASN A CA 1
ATOM 629 C C . ASN A 1 81 ? 14.907 -4.070 -8.782 1.000 60.752 94 ASN A C 1
ATOM 630 O O . ASN A 1 81 ? 15.416 -4.312 -7.691 1.000 59.525 94 ASN A O 1
ATOM 635 N N . ASP A 1 82 ? 13.882 -4.766 -9.292 1.000 75.737 95 ASP A N 1
ATOM 636 C CA . ASP A 1 82 ? 13.331 -5.942 -8.635 1.000 69.418 95 ASP A CA 1
ATOM 637 C C . ASP A 1 82 ? 14.023 -7.182 -9.192 1.000 70.761 95 ASP A C 1
ATOM 638 O O . ASP A 1 82 ? 13.478 -7.864 -10.059 1.000 62.767 95 ASP A O 1
ATOM 643 N N . LEU A 1 83 ? 15.227 -7.450 -8.669 1.000 79.219 96 LEU A N 1
ATOM 644 C CA . LEU A 1 83 ? 16.086 -8.527 -9.136 1.000 71.577 96 LEU A CA 1
ATOM 645 C C . LEU A 1 83 ? 15.600 -9.864 -8.585 1.000 70.991 96 LEU A C 1
ATOM 646 O O . LEU A 1 83 ? 15.085 -9.931 -7.472 1.000 77.822 96 LEU A O 1
ATOM 651 N N . ARG A 1 84 ? 15.767 -10.923 -9.386 1.000 66.689 97 ARG A N 1
ATOM 652 C CA . ARG A 1 84 ? 15.401 -12.270 -8.978 1.000 74.912 97 ARG A CA 1
ATOM 653 C C . ARG A 1 84 ? 16.425 -13.231 -9.587 1.000 78.230 97 ARG A C 1
ATOM 654 O O . ARG A 1 84 ? 16.406 -13.493 -10.788 1.000 86.009 97 ARG A O 1
ATOM 662 N N . ILE A 1 85 ? 17.324 -13.729 -8.727 1.000 66.072 98 ILE A N 1
ATOM 663 C CA . ILE A 1 85 ? 18.414 -14.619 -9.101 1.000 63.607 98 ILE A CA 1
ATOM 664 C C . ILE A 1 85 ? 17.976 -16.074 -8.931 1.000 65.569 98 ILE A C 1
ATOM 665 O O . ILE A 1 85 ? 17.168 -16.383 -8.057 1.000 74.568 98 ILE A O 1
ATOM 670 N N . ALA A 1 86 ? 18.520 -16.961 -9.778 1.000 63.717 99 ALA A N 1
ATOM 671 C CA . ALA A 1 86 ? 18.226 -18.385 -9.721 1.000 57.391 99 ALA A CA 1
ATOM 672 C C . ALA A 1 86 ? 19.385 -19.182 -10.315 1.000 59.593 99 ALA A C 1
ATOM 673 O O . ALA A 1 86 ? 19.852 -18.867 -11.408 1.000 61.876 99 ALA A O 1
ATOM 675 N N . PRO A 1 87 ? 19.867 -20.235 -9.609 1.000 65.999 100 PRO A N 1
ATOM 676 C CA . PRO A 1 87 ? 20.982 -21.060 -10.068 1.000 70.386 100 PRO A CA 1
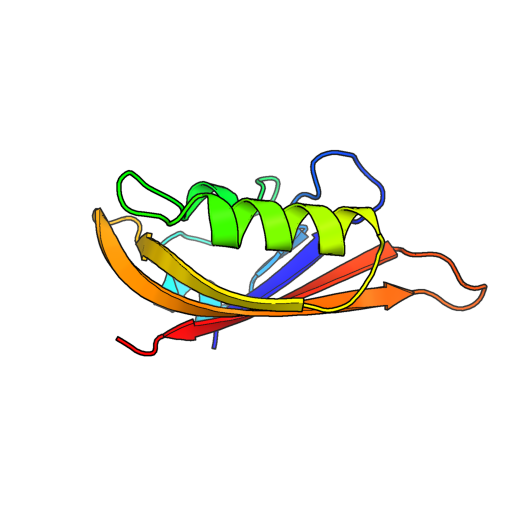ATOM 677 C C . PRO A 1 87 ? 20.609 -22.161 -11.060 1.000 66.431 100 PRO A C 1
ATOM 678 O O . PRO A 1 87 ? 19.615 -22.859 -10.874 1.000 85.703 100 PRO A O 1
ATOM 682 N N . VAL A 1 88 ? 21.430 -22.313 -12.107 1.000 61.380 101 VAL A N 1
ATOM 683 C CA . VAL A 1 88 ? 21.211 -23.311 -13.143 1.000 68.913 101 VAL A CA 1
ATOM 684 C C . VAL A 1 88 ? 22.274 -24.399 -13.013 1.000 74.610 101 VAL A C 1
ATOM 685 O O . VAL A 1 88 ? 23.449 -24.096 -12.829 1.000 82.882 101 VAL A O 1
ATOM 689 N N . ARG A 1 89 ? 21.845 -25.665 -13.121 1.000 101.976 102 ARG A N 1
ATOM 690 C CA . ARG A 1 89 ? 22.730 -26.812 -12.977 1.000 95.294 102 ARG A CA 1
ATOM 691 C C . ARG A 1 89 ? 22.550 -27.687 -14.222 1.000 85.164 102 ARG A C 1
ATOM 692 O O . ARG A 1 89 ? 21.572 -27.519 -14.946 1.000 94.244 102 ARG A O 1
ATOM 700 N N . ASP A 1 90 ? 23.477 -28.617 -14.496 1.000 87.705 103 ASP A N 1
ATOM 701 C CA . ASP A 1 90 ? 23.397 -29.387 -15.733 1.000 100.136 103 ASP A CA 1
ATOM 702 C C . ASP A 1 90 ? 22.828 -30.781 -15.463 1.000 98.700 103 ASP A C 1
ATOM 703 O O . ASP A 1 90 ? 21.976 -30.942 -14.594 1.000 151.995 103 ASP A O 1
ATOM 708 N N . VAL A 1 91 ? 23.304 -31.780 -16.219 1.000 85.445 104 VAL A N 1
ATOM 709 C CA . VAL A 1 91 ? 22.741 -33.122 -16.165 1.000 89.362 104 VAL A CA 1
ATOM 710 C C . VAL A 1 91 ? 23.360 -33.930 -15.029 1.000 98.698 104 VAL A C 1
ATOM 711 O O . VAL A 1 91 ? 22.666 -34.713 -14.383 1.000 127.230 104 VAL A O 1
ATOM 715 N N . GLU A 1 92 ? 24.664 -33.750 -14.803 1.000 92.237 105 GLU A N 1
ATOM 716 C CA . GLU A 1 92 ? 25.371 -34.526 -13.796 1.000 107.169 105 GLU A CA 1
ATOM 717 C C . GLU A 1 92 ? 25.512 -33.720 -12.504 1.000 100.077 105 GLU A C 1
ATOM 718 O O . GLU A 1 92 ? 26.405 -33.979 -11.698 1.000 93.405 105 GLU A O 1
ATOM 724 N N . GLY A 1 93 ? 24.606 -32.751 -12.320 1.000 89.217 106 GLY A N 1
ATOM 725 C CA . GLY A 1 93 ? 24.552 -31.944 -11.112 1.000 92.870 106 GLY A CA 1
ATOM 726 C C . GLY A 1 93 ? 25.793 -31.069 -10.946 1.000 103.947 106 GLY A C 1
ATOM 727 O O . GLY A 1 93 ? 26.586 -31.283 -10.032 1.000 142.315 106 GLY A O 1
ATOM 728 N N . ARG A 1 94 ? 25.940 -30.083 -11.840 1.000 107.636 107 ARG A N 1
ATOM 729 C CA . ARG A 1 94 ? 27.056 -29.152 -11.814 1.000 104.105 107 ARG A CA 1
ATOM 730 C C . ARG A 1 94 ? 26.558 -27.742 -12.115 1.000 102.552 107 ARG A C 1
ATOM 731 O O . ARG A 1 94 ? 25.907 -27.516 -13.133 1.000 114.940 107 ARG A O 1
ATOM 739 N N . LEU A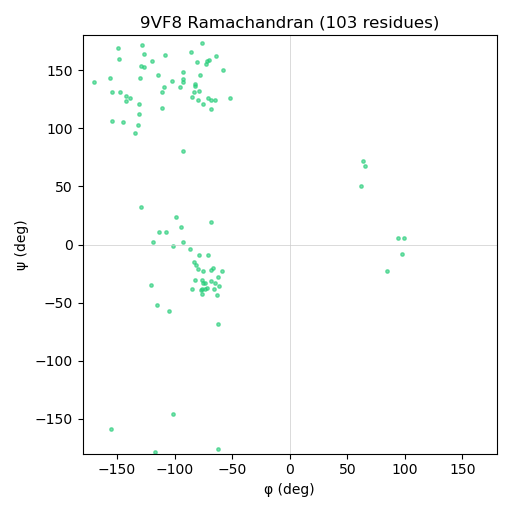 1 95 ? 26.874 -26.796 -11.225 1.000 92.319 108 LEU A N 1
ATOM 740 C CA . LEU A 1 95 ? 26.460 -25.415 -11.405 1.000 80.523 108 LEU A CA 1
ATOM 741 C C . LEU A 1 95 ? 27.223 -24.835 -12.595 1.000 87.153 108 LEU A C 1
ATOM 742 O O . LEU A 1 95 ? 28.451 -24.870 -12.616 1.000 105.669 108 LEU A O 1
ATOM 747 N N . THR A 1 96 ? 26.492 -24.312 -13.589 1.000 86.758 109 THR A N 1
ATOM 748 C CA . THR A 1 96 ? 27.112 -23.803 -14.804 1.000 69.406 109 THR A CA 1
ATOM 749 C C . THR A 1 96 ? 26.783 -22.326 -15.001 1.000 70.074 109 THR A C 1
ATOM 750 O O . THR A 1 96 ? 27.617 -21.577 -15.507 1.000 58.532 109 THR A O 1
ATOM 754 N N . HIS A 1 97 ? 25.569 -21.918 -14.609 1.000 71.748 110 HIS A N 1
ATOM 755 C CA . HIS A 1 97 ? 25.108 -20.565 -14.866 1.000 71.475 110 HIS A CA 1
ATOM 756 C C . HIS A 1 97 ? 24.158 -20.082 -13.776 1.000 72.375 110 HIS A C 1
ATOM 757 O O . HIS A 1 97 ? 23.717 -20.859 -12.933 1.000 86.193 110 HIS A O 1
ATOM 764 N N . PHE A 1 98 ? 23.865 -18.776 -13.818 1.000 60.245 111 PHE A N 1
ATOM 765 C CA . PHE A 1 98 ? 22.815 -18.163 -13.020 1.000 55.582 111 PHE A CA 1
ATOM 766 C C . PHE A 1 98 ? 21.954 -17.330 -13.961 1.000 61.439 111 PHE A C 1
ATOM 767 O O . PHE A 1 98 ? 22.472 -16.720 -14.893 1.000 79.014 111 PHE A O 1
ATOM 775 N N . VAL A 1 99 ? 20.642 -17.313 -13.711 1.000 53.393 112 VAL A N 1
ATOM 776 C CA . VAL A 1 99 ? 19.747 -16.492 -14.504 1.000 62.641 112 VAL A CA 1
ATOM 777 C C . VAL A 1 99 ? 19.229 -15.372 -13.610 1.000 69.156 112 VAL A C 1
ATOM 778 O O . VAL A 1 99 ? 18.793 -15.623 -12.491 1.000 76.265 112 VAL A O 1
ATOM 782 N N . GLY A 1 100 ? 19.305 -14.138 -14.118 1.000 69.225 113 GLY A N 1
ATOM 783 C CA . GLY A 1 100 ? 18.791 -12.977 -13.412 1.000 78.069 113 GLY A CA 1
ATOM 784 C C . GLY A 1 100 ? 17.617 -12.365 -14.174 1.000 84.204 113 GLY A C 1
ATOM 785 O O . GLY A 1 100 ? 17.603 -12.386 -15.403 1.000 89.930 113 GLY A O 1
ATOM 786 N N . ILE A 1 101 ? 16.639 -11.825 -13.434 1.000 75.836 114 ILE A N 1
ATOM 787 C CA . ILE A 1 101 ? 15.461 -11.215 -14.032 1.000 83.552 114 ILE A CA 1
ATOM 788 C C . ILE A 1 101 ? 15.206 -9.853 -13.391 1.000 82.304 114 ILE A C 1
ATOM 789 O O . ILE A 1 101 ? 14.683 -9.790 -12.279 1.000 70.374 114 ILE A O 1
ATOM 794 N N . GLN A 1 102 ? 15.569 -8.778 -14.112 1.000 85.393 115 GLN A N 1
ATOM 795 C CA . GLN A 1 102 ? 15.406 -7.414 -13.627 1.000 79.496 115 GLN A CA 1
ATOM 796 C C . GLN A 1 102 ? 14.069 -6.844 -14.096 1.000 79.104 115 GLN A C 1
ATOM 797 O O . GLN A 1 102 ? 13.661 -7.064 -15.235 1.000 84.749 115 GLN A O 1
ATOM 803 N N . SER A 1 103 ? 13.405 -6.103 -13.198 1.000 75.960 116 SER A N 1
ATOM 804 C CA . SER A 1 103 ? 12.122 -5.477 -13.480 1.000 84.234 116 SER A CA 1
ATOM 805 C C . SER A 1 103 ? 12.072 -4.101 -12.819 1.000 73.367 116 SER A C 1
ATOM 806 O O . SER A 1 103 ? 12.333 -3.983 -11.625 1.000 78.040 116 SER A O 1
ATOM 809 N N . ASP A 1 104 ? 11.730 -3.066 -13.598 1.000 76.884 117 ASP A N 1
ATOM 810 C CA . ASP A 1 104 ? 11.687 -1.701 -13.090 1.000 83.552 117 ASP A CA 1
ATOM 811 C C . ASP A 1 104 ? 10.386 -1.482 -12.320 1.000 89.976 117 ASP A C 1
ATOM 812 O O . ASP A 1 104 ? 9.304 -1.690 -12.863 1.000 101.654 117 ASP A O 1
ATOM 817 N N . VAL A 1 105 ? 10.506 -1.056 -11.055 1.000 95.512 118 VAL A N 1
ATOM 818 C CA . VAL A 1 105 ? 9.347 -0.844 -10.199 1.000 110.728 118 VAL A CA 1
ATOM 819 C C . VAL A 1 105 ? 9.411 0.548 -9.566 1.000 129.987 118 VAL A C 1
ATOM 820 O O . VAL A 1 105 ? 8.947 0.744 -8.444 1.000 142.847 118 VAL A O 1
ATOM 824 N N . SER A 1 106 ? 9.983 1.512 -10.297 1.000 123.727 119 SER A N 1
ATOM 825 C CA . SER A 1 106 ? 10.080 2.885 -9.827 1.000 111.231 119 SER A CA 1
ATOM 826 C C . SER A 1 106 ? 8.694 3.546 -9.866 1.000 109.021 119 SER A C 1
ATOM 827 O O . SER A 1 106 ? 8.646 4.793 -9.746 1.000 115.589 119 SER A O 1
#

Secondary structure (DSSP, 8-state):
-EEEEEESSSTT--EEEE-HHHHHHH---GGGTTTS-GGGG--TTS-HHHHHHHHHHHHHT--EEEEEEEE-TTS-EEEEEEEEEEEE-SSS-EEEEEEEE-B--

InterPro domains:
  IPR000014 PAS domain [PF13188] (135-192)
  IPR000014 PAS domain [PF13426] (18-119)
  IPR000014 PAS domain [PF13426] (246-346)
  IPR000014 PAS domain [PS50112] (2-75)
  IPR000014 PAS domain [PS50112] (131-176)
  IPR000014 PAS domain [PS50112] (233-298)
  IPR000014 PAS domain [SM00091] (4-73)
  IPR000014 PAS domain [SM00091] (133-199)
  IPR000014 PAS domain [SM00091] (235-303)
  IPR000014 PAS domain [TIGR00229] (3-123)
  IPR000014 PAS domain [TIGR00229] (131-182)
  IPR000014 PAS domain [TIGR00229] (233-351)
  IPR000014 PAS domain [cd00130] (16-118)
  IPR000014 PAS domain [cd00130] (142-235)
  IPR000014 PAS domain [cd00130] (244-344)
  IPR000700 PAS-associated, C-terminal [PS50113] (76-130)
  IPR000700 PAS-associated, C-terminal [PS50113] (304-356)
  IPR001610 PAC motif [SM00086] (79-121)
  IPR001610 PAC motif [SM00086] (184-227)
  IPR001610 PAC motif [SM00086] (305-347)

Nearest PDB structures (foldseek):
  6ph2-assembly2_D  TM=9.843E-01  e=7.479E-13  Brucella melitensis bv. 1 str. 16M
  6t74-assembly1_A  TM=9.748E-01  e=5.100E-13  Phaeodactylum tricornutum
  6ph3-assembly2_C  TM=9.819E-01  e=7.899E-13  Brucella melitensis bv. 1 str. 16M
  2z6d-assembly1_B  TM=9.717E-01  e=9.308E-13  Arabidopsis thaliana
  2z6d-assembly1_A  TM=9.742E-01  e=1.365E-12  Arabidopsis thaliana

B-factor: mean 85.32, std 25.35, range [45.79, 216.64]

Solvent-accessible surface area: 6146 Å² total; per-residue (Å²): 87,0,43,4,49,16,26,17,98,104,120,68,64,16,2,75,103,13,28,96,20,0,43,146,23,0,38,31,38,53,138,65,0,87,54,102,28,33,134,37,2,56,33,134,66,14,71,101,135,14,37,33,135,15,155,139,6,42,144,93,17,114,87,18,115,7,77,5,42,5,40,51,105,114,47,97,70,4,107,2,33,18,122,20,45,37,56,129,66,154,140,51,123,50,18,60,4,37,1,56,4,31,64,76,105

Radius of gyration: 13.18 Å; Cα contacts (8 Å, |Δi|>4): 215; chains: 1; bounding box: 26×43×30 Å